Protein AF-A0A1W1BTS8-F1 (afdb_monomer)

Secondary structure (DSSP, 8-state):
-PPP-GGGSPP--HHHHTT--SSEEEETTEEEEPPSS--HHHHHHHHHHHHHHHHHH--SSTT----PSP--

Mean predicted aligned error: 7.39 Å

Radius of gyration: 16.82 Å; Cα contacts (8 Å, |Δi|>4): 41; chains: 1; bounding box: 33×37×35 Å

pLDDT: mean 84.2, std 11.36, range [48.16, 96.38]

Structure (mmCIF, N/CA/C/O backbone):
data_AF-A0A1W1BTS8-F1
#
_entry.id   AF-A0A1W1BTS8-F1
#
loop_
_atom_site.group_PDB
_atom_site.id
_atom_site.type_symbol
_atom_site.label_atom_id
_atom_site.label_alt_id
_atom_site.label_comp_id
_atom_site.label_asym_id
_atom_site.label_entity_id
_atom_site.label_seq_id
_atom_site.pdbx_PDB_ins_code
_atom_site.Cartn_x
_atom_site.Cartn_y
_atom_site.Cartn_z
_atom_site.occupancy
_atom_site.B_iso_or_equiv
_atom_site.auth_seq_id
_atom_site.auth_comp_id
_atom_site.auth_asym_id
_atom_site.auth_atom_id
_atom_site.pdbx_PDB_model_num
ATOM 1 N N . MET A 1 1 ? -16.031 -21.101 2.450 1.00 48.16 1 MET A N 1
ATOM 2 C CA . MET A 1 1 ? -15.750 -19.847 3.172 1.00 48.16 1 MET A CA 1
ATOM 3 C C . MET A 1 1 ? -17.039 -19.061 3.120 1.00 48.16 1 MET A C 1
ATOM 5 O O . MET A 1 1 ? -17.495 -18.803 2.012 1.00 48.16 1 MET A O 1
ATOM 9 N N . ASP A 1 2 ? -17.672 -18.817 4.264 1.00 63.59 2 ASP A N 1
ATOM 10 C CA . ASP A 1 2 ? -18.880 -17.990 4.316 1.00 63.59 2 ASP A CA 1
ATOM 11 C C . ASP A 1 2 ? -18.539 -16.547 3.932 1.00 63.59 2 ASP A C 1
ATOM 13 O O . ASP A 1 2 ? -17.429 -16.075 4.190 1.00 63.59 2 ASP A O 1
ATOM 17 N N . ALA A 1 3 ? -19.472 -15.865 3.266 1.00 70.00 3 ALA A N 1
ATOM 18 C CA . ALA A 1 3 ? -19.301 -14.463 2.910 1.00 70.00 3 ALA A CA 1
ATOM 19 C C . ALA A 1 3 ? -19.240 -13.613 4.186 1.00 70.00 3 ALA A C 1
ATOM 21 O O . ALA A 1 3 ? -20.072 -13.761 5.082 1.00 70.00 3 ALA A O 1
ATOM 22 N N . VAL A 1 4 ? -18.253 -12.723 4.260 1.00 71.94 4 VAL A N 1
ATOM 23 C CA . VAL A 1 4 ? -18.116 -11.784 5.373 1.00 71.94 4 VAL A CA 1
ATOM 24 C C . VAL A 1 4 ? -19.296 -10.806 5.339 1.00 71.94 4 VAL A C 1
ATOM 26 O O . VAL A 1 4 ? -19.547 -10.177 4.312 1.00 71.94 4 VAL A O 1
ATOM 29 N N . LYS A 1 5 ? -20.039 -10.693 6.447 1.00 76.56 5 LYS A N 1
ATOM 30 C CA . LYS A 1 5 ? -21.154 -9.746 6.588 1.00 76.56 5 LYS A CA 1
ATOM 31 C C . LYS A 1 5 ? -20.640 -8.403 7.094 1.00 76.56 5 LYS A C 1
ATOM 33 O O . LYS A 1 5 ? -20.359 -8.251 8.277 1.00 76.56 5 LYS A O 1
ATOM 38 N N . TYR A 1 6 ? -20.522 -7.442 6.187 1.00 71.88 6 TYR A N 1
ATOM 39 C CA . TYR A 1 6 ? -19.917 -6.144 6.484 1.00 71.88 6 TYR A CA 1
ATOM 40 C C . TYR A 1 6 ? -20.747 -5.246 7.411 1.00 71.88 6 TYR A C 1
ATOM 42 O O . TYR A 1 6 ? 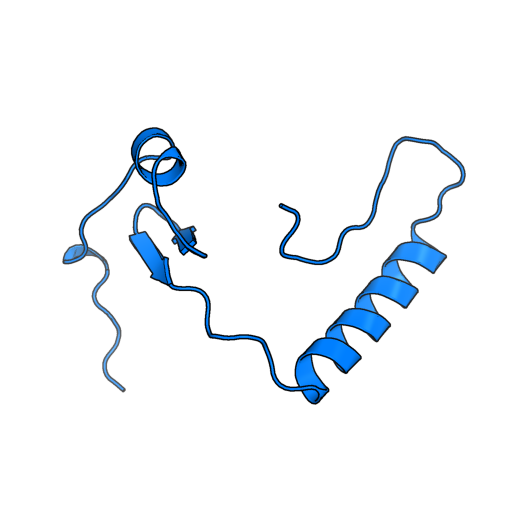-20.172 -4.467 8.167 1.00 71.88 6 TYR A O 1
ATOM 50 N N . ASP A 1 7 ? -22.070 -5.427 7.430 1.00 75.50 7 ASP A N 1
ATOM 51 C CA . ASP A 1 7 ? -23.003 -4.651 8.263 1.00 75.50 7 ASP A CA 1
ATOM 52 C C . ASP A 1 7 ? -22.777 -4.820 9.777 1.00 75.50 7 ASP A C 1
ATOM 54 O O . ASP A 1 7 ? -23.270 -4.023 10.572 1.00 75.50 7 ASP A O 1
ATOM 58 N N . GLU A 1 8 ? -22.039 -5.853 10.193 1.00 82.06 8 GLU A N 1
ATOM 59 C CA . GLU A 1 8 ? -21.747 -6.132 11.604 1.00 82.06 8 GLU A CA 1
ATOM 60 C C . GLU A 1 8 ? -20.421 -5.505 12.080 1.00 82.06 8 GLU A C 1
ATOM 62 O O . GLU A 1 8 ? -20.111 -5.562 13.272 1.00 82.06 8 GLU A O 1
ATOM 67 N N . PHE A 1 9 ? -19.632 -4.889 11.190 1.00 84.56 9 PHE A N 1
ATOM 68 C CA . PHE A 1 9 ? -18.381 -4.238 11.581 1.00 84.56 9 PHE A CA 1
ATOM 69 C C . PHE A 1 9 ? -18.585 -2.819 12.102 1.00 84.56 9 PHE A C 1
ATOM 71 O O . PHE A 1 9 ? -19.425 -2.045 11.634 1.00 84.56 9 PHE A O 1
ATOM 78 N N . GLN A 1 10 ? -17.725 -2.444 13.049 1.00 88.75 10 GLN A N 1
ATOM 79 C CA . GLN A 1 10 ? -17.601 -1.057 13.462 1.00 88.75 10 GLN A CA 1
ATOM 80 C C . GLN A 1 10 ? -17.118 -0.205 12.286 1.00 88.75 10 GLN A C 1
ATOM 82 O O . GLN A 1 10 ? -16.136 -0.544 11.624 1.00 88.75 10 GLN A O 1
ATOM 87 N N . HIS A 1 11 ? -17.814 0.909 12.070 1.00 93.06 11 HIS A N 1
ATOM 88 C CA . HIS A 1 11 ? -17.456 1.896 11.067 1.00 93.06 11 HIS A CA 1
ATOM 89 C C . HIS A 1 11 ? -16.647 3.029 11.701 1.00 93.06 11 HIS A C 1
ATOM 91 O O . HIS A 1 11 ? -16.983 3.520 12.781 1.00 93.06 11 HIS A O 1
ATOM 97 N N . PHE A 1 12 ? -15.594 3.444 11.008 1.00 94.81 12 PHE A N 1
ATOM 98 C CA . PHE A 1 12 ? -14.658 4.480 11.414 1.00 94.81 12 PHE A CA 1
ATOM 99 C C . PHE A 1 12 ? -14.585 5.579 10.361 1.00 94.81 12 PHE A C 1
ATOM 101 O O . PHE A 1 12 ? -14.744 5.344 9.161 1.00 94.8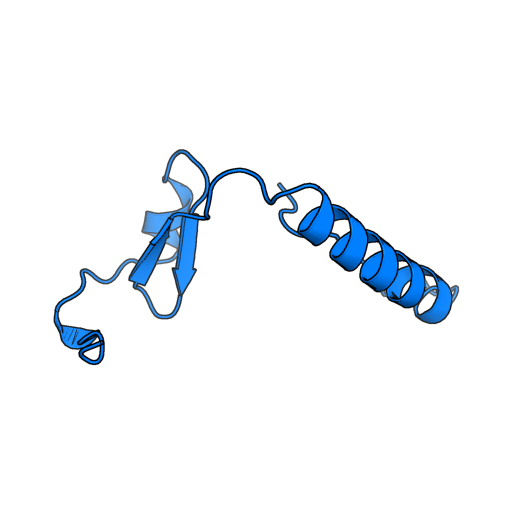1 12 PHE A O 1
ATOM 108 N N . THR A 1 13 ? -14.318 6.796 10.818 1.00 95.50 13 THR A N 1
ATOM 109 C CA . THR A 1 13 ? -14.061 7.941 9.950 1.00 95.50 13 THR A CA 1
ATOM 110 C C . THR A 1 13 ? -12.569 8.074 9.653 1.00 95.50 13 THR A C 1
ATOM 112 O O . THR A 1 13 ? -11.713 7.488 10.318 1.00 95.50 13 THR A O 1
ATOM 115 N N . TYR A 1 14 ? -12.237 8.909 8.669 1.00 94.56 14 TYR A N 1
ATOM 116 C CA . TYR A 1 14 ? -10.848 9.296 8.428 1.00 94.56 14 TYR A CA 1
ATOM 117 C C . TYR A 1 14 ? -10.206 9.971 9.656 1.00 94.56 14 TYR A C 1
ATOM 119 O O . TYR A 1 14 ? -9.014 9.798 9.907 1.00 94.56 14 TYR A O 1
ATOM 127 N N . ASP A 1 15 ? -10.990 10.714 10.445 1.00 96.38 15 ASP A N 1
ATOM 128 C CA . ASP A 1 15 ? -10.498 11.357 11.664 1.00 96.38 15 ASP A CA 1
ATOM 129 C C . ASP A 1 15 ? -10.123 10.348 12.752 1.00 96.38 15 ASP A C 1
ATOM 131 O O . ASP A 1 15 ? -9.116 10.546 13.433 1.00 96.38 15 ASP A O 1
ATOM 135 N N . ASP A 1 16 ? -10.860 9.240 12.855 1.00 95.25 16 ASP A N 1
ATOM 136 C CA . ASP A 1 16 ? -10.508 8.126 13.738 1.00 95.25 16 ASP A CA 1
ATOM 137 C C . ASP A 1 16 ? -9.219 7.440 13.264 1.00 95.25 16 ASP A C 1
ATOM 139 O O . ASP A 1 16 ? -8.291 7.251 14.052 1.00 95.25 16 ASP A O 1
ATOM 143 N N . TYR A 1 17 ? -9.142 7.130 11.962 1.00 93.38 17 TYR A N 1
ATOM 144 C CA . TYR A 1 17 ? -8.013 6.441 11.327 1.00 93.38 17 TYR A CA 1
ATOM 145 C C . TYR A 1 17 ? -6.670 7.155 11.530 1.00 93.38 17 TYR A C 1
ATOM 147 O O . TYR A 1 17 ? -5.660 6.502 11.791 1.00 93.38 17 TYR A O 1
ATOM 155 N N . LYS A 1 18 ? -6.646 8.494 11.477 1.00 92.69 18 LYS A N 1
ATOM 156 C CA . LYS A 1 18 ? -5.419 9.298 11.655 1.00 92.69 18 LYS A CA 1
ATOM 157 C C . LYS A 1 18 ? -4.671 9.037 12.965 1.00 92.69 18 LYS A C 1
ATOM 159 O O . LYS A 1 18 ? -3.483 9.335 13.039 1.00 92.69 18 LYS A O 1
ATOM 164 N N . ASN A 1 19 ? -5.358 8.539 13.992 1.00 93.75 19 ASN A N 1
ATOM 165 C CA . ASN A 1 19 ? -4.781 8.309 15.315 1.00 93.75 19 ASN A CA 1
ATOM 166 C C . ASN A 1 19 ? -4.363 6.847 15.545 1.00 93.75 19 ASN A C 1
ATOM 168 O O . ASN A 1 19 ? -3.963 6.500 16.654 1.00 93.75 19 ASN A O 1
ATOM 172 N N . TRP A 1 20 ? -4.498 5.969 14.547 1.00 92.12 20 TRP A N 1
ATOM 173 C CA . TRP A 1 20 ? -4.182 4.551 14.707 1.00 92.12 20 TRP A CA 1
ATOM 174 C C . TRP A 1 20 ? -2.677 4.291 14.663 1.00 92.12 20 TRP A C 1
ATOM 176 O O . TRP A 1 20 ? -1.956 4.815 13.816 1.00 92.12 20 TRP A O 1
ATOM 186 N N . GLU A 1 21 ? -2.208 3.416 15.550 1.00 91.62 21 GLU A N 1
ATOM 187 C CA . GLU A 1 21 ? -0.834 2.919 15.534 1.00 91.62 21 GLU A CA 1
ATOM 188 C C . GLU A 1 21 ? -0.714 1.649 14.677 1.00 91.62 21 GLU A C 1
ATOM 190 O O . GLU A 1 21 ? -1.584 0.773 14.683 1.00 91.62 21 GLU A O 1
ATOM 195 N N . GLY A 1 22 ? 0.407 1.513 13.966 1.00 87.38 22 GLY A N 1
ATOM 196 C CA . GLY A 1 22 ? 0.688 0.364 13.104 1.00 87.38 22 GLY A CA 1
ATOM 197 C C . GLY A 1 22 ? 0.289 0.591 11.646 1.00 87.38 22 GLY A C 1
ATOM 198 O O . GLY A 1 22 ? 0.246 1.719 11.168 1.00 87.38 22 GLY A O 1
ATOM 199 N N . ARG A 1 23 ? 0.067 -0.503 10.907 1.00 86.25 23 ARG A N 1
ATOM 200 C CA . ARG A 1 23 ? -0.277 -0.457 9.477 1.00 86.25 23 ARG A CA 1
ATOM 201 C C . ARG A 1 23 ? -1.703 -0.939 9.267 1.00 86.25 23 ARG A C 1
ATOM 203 O O . ARG A 1 23 ? -1.965 -2.143 9.325 1.00 86.25 23 ARG A O 1
ATOM 210 N N . TRP A 1 24 ? -2.587 0.010 9.007 1.00 90.75 24 TRP A N 1
ATOM 211 C CA . TRP A 1 24 ? -4.008 -0.220 8.805 1.00 90.75 24 TRP A CA 1
ATOM 212 C C . TRP A 1 24 ? -4.472 0.428 7.509 1.00 90.75 24 TRP A C 1
ATOM 214 O O . TRP A 1 24 ? -3.931 1.446 7.092 1.00 90.75 24 TRP A O 1
ATOM 224 N N . GLU A 1 25 ? -5.500 -0.150 6.907 1.00 91.06 25 GLU A N 1
ATOM 225 C CA . GLU A 1 25 ? -6.240 0.428 5.792 1.00 91.06 25 GLU A CA 1
ATOM 226 C C . GLU A 1 25 ? -7.688 0.651 6.238 1.00 91.06 25 GLU A C 1
ATOM 228 O O . GLU A 1 25 ? -8.290 -0.215 6.878 1.00 91.06 25 GLU A O 1
ATOM 233 N N . LEU A 1 26 ? -8.246 1.819 5.918 1.00 92.88 26 LEU A N 1
ATOM 234 C CA . LEU A 1 26 ? -9.662 2.121 6.116 1.00 92.88 26 LEU A CA 1
ATOM 235 C C . LEU A 1 26 ? -10.381 1.963 4.773 1.00 92.88 26 LEU A C 1
ATOM 237 O O . LEU A 1 26 ? -10.194 2.783 3.875 1.00 92.88 26 LEU A O 1
ATOM 241 N N . ILE A 1 27 ? -11.200 0.921 4.634 1.00 92.06 27 ILE A N 1
ATOM 242 C CA . ILE A 1 27 ? -11.919 0.614 3.389 1.00 92.06 27 ILE A CA 1
ATOM 243 C C . ILE A 1 27 ? -13.413 0.596 3.699 1.00 92.06 27 ILE A C 1
ATOM 245 O O . ILE A 1 27 ? -13.867 -0.215 4.500 1.00 92.06 27 ILE A O 1
ATOM 249 N N . GLU A 1 28 ? -14.159 1.527 3.097 1.00 91.50 28 GLU A N 1
ATOM 250 C CA . GLU A 1 28 ? -15.610 1.703 3.308 1.00 91.50 28 GLU A CA 1
ATOM 251 C C . GLU A 1 28 ? -16.012 1.841 4.790 1.00 91.50 28 GLU A C 1
ATOM 253 O O . GLU A 1 28 ? -17.070 1.399 5.218 1.00 91.50 28 GLU A O 1
ATOM 258 N N . GLY A 1 29 ?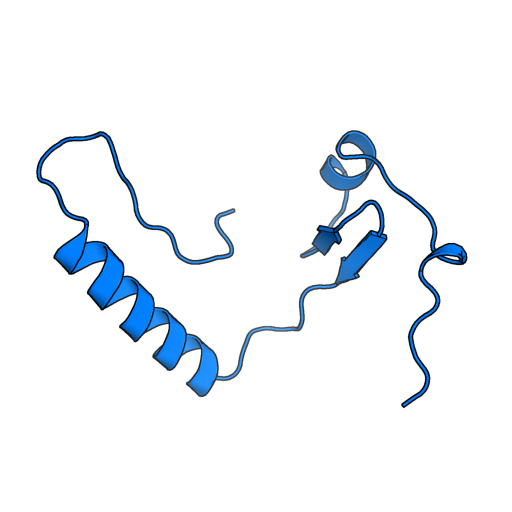 -15.151 2.468 5.596 1.00 92.12 29 GLY A N 1
ATOM 259 C CA . GLY A 1 29 ? -15.372 2.637 7.034 1.00 92.12 29 GLY A CA 1
ATOM 260 C C . GLY A 1 29 ? -14.907 1.452 7.884 1.00 92.12 29 GLY A C 1
ATOM 261 O O . GLY A 1 29 ? -14.886 1.568 9.101 1.00 92.12 29 GLY A O 1
ATOM 262 N N . VAL A 1 30 ? -14.465 0.344 7.291 1.00 93.00 30 VAL A N 1
ATOM 263 C CA . VAL A 1 30 ? -14.008 -0.843 8.025 1.00 93.00 3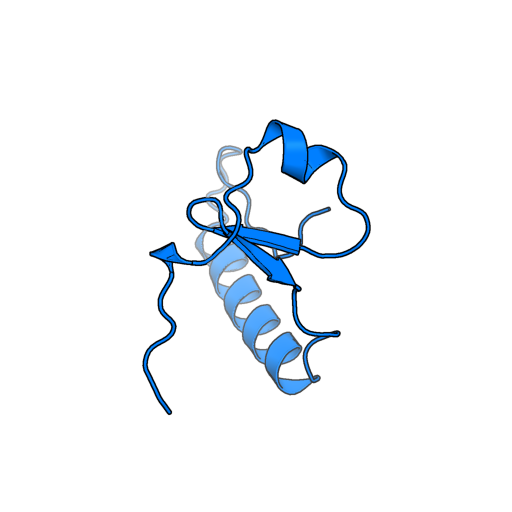0 VAL A CA 1
ATOM 264 C C . VAL A 1 30 ? -12.482 -0.853 8.141 1.00 93.00 30 VAL A C 1
ATOM 266 O O . VAL A 1 30 ? -11.769 -0.529 7.190 1.00 93.00 30 VAL A O 1
ATOM 269 N N . ALA A 1 31 ? -11.977 -1.223 9.320 1.00 92.44 31 ALA A N 1
ATOM 270 C CA . ALA A 1 31 ? -10.548 -1.321 9.609 1.00 92.44 31 ALA A CA 1
ATOM 271 C C . ALA A 1 31 ? -9.955 -2.648 9.108 1.00 92.44 31 ALA A C 1
ATOM 273 O O . ALA A 1 31 ? -10.400 -3.724 9.510 1.00 92.44 31 ALA A O 1
ATOM 274 N N . TYR A 1 32 ? -8.895 -2.579 8.304 1.00 90.38 32 TYR A N 1
ATOM 275 C CA . TYR A 1 32 ? -8.151 -3.741 7.820 1.00 90.38 32 TYR A CA 1
ATOM 276 C C . TYR A 1 32 ? -6.701 -3.683 8.281 1.00 90.38 32 TYR A C 1
ATOM 278 O O . TYR A 1 32 ? -5.978 -2.737 7.974 1.00 90.38 32 TYR A O 1
ATOM 286 N N . SER A 1 33 ? -6.245 -4.705 9.006 1.00 89.19 33 SER A N 1
ATOM 287 C CA . SER A 1 33 ? -4.831 -4.806 9.371 1.00 89.19 33 SER A CA 1
ATOM 288 C C . SER A 1 33 ? -4.026 -5.242 8.152 1.00 89.19 33 SER A C 1
ATOM 290 O O . SER A 1 33 ? -4.266 -6.328 7.610 1.00 89.19 33 SER A O 1
ATOM 292 N N . MET A 1 34 ? -3.034 -4.453 7.746 1.00 84.69 34 MET A N 1
ATOM 293 C CA . MET A 1 34 ? -2.150 -4.874 6.666 1.00 84.69 34 MET A CA 1
ATOM 294 C C . MET A 1 34 ? -1.333 -6.097 7.093 1.00 84.69 34 MET A C 1
ATOM 296 O O . MET A 1 34 ? -0.714 -6.115 8.159 1.00 84.69 34 MET A O 1
ATOM 300 N N . SER A 1 35 ? -1.282 -7.107 6.222 1.00 76.69 35 SER A N 1
ATOM 301 C CA . SER A 1 35 ? -0.495 -8.324 6.442 1.00 76.69 35 SER A CA 1
ATOM 302 C C . SER A 1 35 ? 0.985 -7.999 6.747 1.00 76.69 35 SER A C 1
ATOM 304 O O . SER A 1 35 ? 1.539 -7.029 6.202 1.00 76.69 35 SER A O 1
ATOM 306 N N . PRO A 1 36 ? 1.662 -8.774 7.620 1.00 67.94 36 PRO A N 1
ATOM 307 C CA . PRO A 1 36 ? 3.092 -8.613 7.866 1.00 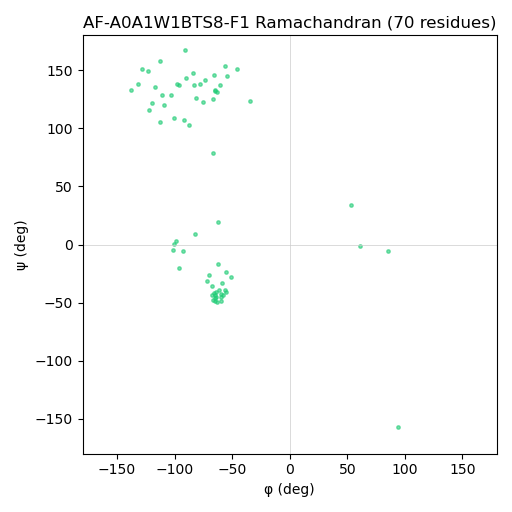67.94 36 PRO A CA 1
ATOM 308 C C . PRO A 1 36 ? 3.906 -8.735 6.570 1.00 67.94 36 PRO A C 1
ATOM 310 O O . PRO A 1 36 ? 3.467 -9.338 5.594 1.00 67.94 36 PRO A O 1
ATOM 313 N N . ALA A 1 37 ? 5.078 -8.088 6.564 1.00 62.38 37 ALA A N 1
ATOM 314 C CA . ALA A 1 37 ? 5.907 -7.809 5.388 1.00 62.38 37 ALA A CA 1
ATOM 315 C C . ALA A 1 37 ? 5.871 -8.910 4.315 1.00 62.38 37 ALA A C 1
ATOM 317 O O . ALA A 1 37 ? 6.169 -10.077 4.566 1.00 62.38 37 ALA A O 1
ATOM 318 N N . SER A 1 38 ? 5.506 -8.508 3.099 1.00 65.19 38 SER A N 1
ATOM 319 C CA . SER A 1 38 ? 5.236 -9.443 2.019 1.00 65.19 38 SER A CA 1
ATOM 320 C C . SER A 1 38 ? 6.468 -10.289 1.682 1.00 65.19 38 SER A C 1
ATOM 322 O O . SER A 1 38 ? 7.565 -9.744 1.534 1.00 65.19 38 SER A O 1
ATOM 324 N N . TYR A 1 39 ? 6.278 -11.590 1.470 1.00 80.56 39 TYR A N 1
ATOM 325 C CA . TYR A 1 39 ? 7.328 -12.513 1.034 1.00 80.56 39 TYR A CA 1
ATOM 326 C C . TYR A 1 39 ? 8.181 -11.946 -0.122 1.00 80.56 39 TYR A C 1
ATOM 328 O O . TYR A 1 39 ? 7.648 -11.224 -0.971 1.00 80.56 39 TYR A O 1
ATOM 336 N N . PRO A 1 40 ? 9.468 -12.336 -0.257 1.00 87.25 40 PRO A N 1
ATOM 337 C CA . PRO A 1 40 ? 10.362 -11.822 -1.304 1.00 87.25 40 PRO A CA 1
ATOM 338 C C . PRO A 1 40 ? 9.800 -11.900 -2.732 1.00 87.25 40 PRO A C 1
ATOM 340 O O . PRO A 1 40 ? 10.154 -11.095 -3.591 1.00 87.25 40 PRO A O 1
ATOM 343 N N . LYS A 1 41 ? 8.908 -12.863 -3.001 1.00 90.25 41 LYS A N 1
ATOM 344 C CA . LYS A 1 41 ? 8.200 -12.991 -4.282 1.00 90.25 41 LYS A CA 1
ATOM 345 C C . LYS A 1 41 ? 7.277 -11.800 -4.560 1.00 90.25 41 LYS A C 1
ATOM 347 O O . LYS A 1 41 ? 7.295 -11.287 -5.671 1.00 90.25 41 LYS A O 1
ATOM 352 N N . HIS A 1 42 ? 6.502 -11.361 -3.570 1.00 88.38 42 HIS A N 1
ATOM 353 C CA . HIS A 1 42 ? 5.596 -10.222 -3.715 1.00 88.38 42 HIS A CA 1
ATOM 354 C C . HIS A 1 42 ? 6.385 -8.933 -3.967 1.00 88.38 42 HIS A C 1
ATOM 356 O O . HIS A 1 42 ? 6.132 -8.255 -4.957 1.00 88.38 42 HIS A O 1
ATOM 362 N N . GLN A 1 43 ? 7.416 -8.669 -3.154 1.00 88.88 43 GLN A N 1
ATOM 363 C CA . GLN A 1 43 ? 8.291 -7.501 -3.333 1.00 88.88 43 GLN A CA 1
ATOM 364 C C . GLN A 1 43 ? 8.914 -7.450 -4.732 1.00 88.88 43 GLN A C 1
ATOM 366 O O . GLN A 1 43 ? 8.949 -6.401 -5.365 1.00 88.88 43 GLN A O 1
ATOM 371 N N . ARG A 1 44 ? 9.346 -8.600 -5.261 1.00 92.94 44 ARG A N 1
ATOM 372 C CA . ARG A 1 44 ? 9.929 -8.685 -6.605 1.00 92.94 44 ARG A CA 1
ATOM 373 C C . ARG A 1 44 ? 8.932 -8.348 -7.712 1.00 92.94 44 ARG A C 1
ATOM 375 O O . ARG A 1 44 ? 9.289 -7.642 -8.647 1.00 92.94 44 ARG A O 1
ATOM 382 N N . VAL A 1 45 ? 7.703 -8.855 -7.615 1.00 93.31 45 VAL A N 1
ATOM 383 C CA . VAL A 1 45 ? 6.649 -8.564 -8.600 1.00 93.31 45 VAL A CA 1
ATOM 384 C C . VAL A 1 45 ? 6.290 -7.080 -8.568 1.00 93.31 45 VAL A C 1
ATOM 386 O O . VAL A 1 45 ? 6.263 -6.448 -9.621 1.00 93.31 45 VAL A O 1
ATOM 389 N N . VAL A 1 46 ? 6.098 -6.510 -7.374 1.00 92.69 46 VAL A N 1
ATOM 390 C CA . VAL A 1 46 ? 5.816 -5.077 -7.206 1.00 92.69 46 VAL A CA 1
ATOM 391 C C . VAL A 1 46 ? 6.949 -4.220 -7.772 1.00 92.69 46 VAL A C 1
ATOM 393 O O . VAL A 1 46 ? 6.676 -3.273 -8.500 1.00 92.69 46 VAL A O 1
ATOM 396 N N . ALA A 1 47 ? 8.212 -4.583 -7.527 1.00 92.50 47 ALA A N 1
ATOM 397 C CA . ALA A 1 47 ? 9.363 -3.856 -8.061 1.00 92.50 47 ALA A CA 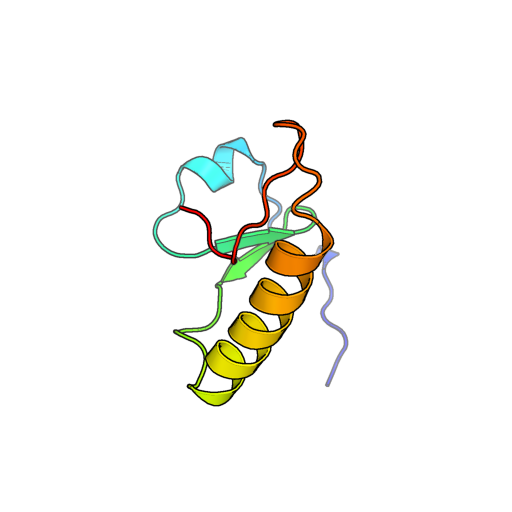1
ATOM 398 C C . ALA A 1 47 ? 9.405 -3.852 -9.599 1.00 92.50 47 ALA A C 1
ATOM 400 O O . ALA A 1 47 ? 9.732 -2.829 -10.199 1.00 92.50 47 ALA A O 1
ATOM 401 N N . TYR A 1 48 ? 9.054 -4.966 -10.253 1.00 95.75 48 TYR A N 1
ATOM 402 C CA . TYR A 1 48 ? 8.973 -4.996 -11.715 1.00 95.75 48 TYR A CA 1
ATOM 403 C C . TYR A 1 48 ? 7.837 -4.128 -12.245 1.00 95.75 48 TYR A C 1
ATOM 405 O O . TYR A 1 48 ? 8.061 -3.374 -13.185 1.00 95.75 48 TYR A O 1
ATOM 413 N N . ILE A 1 49 ? 6.656 -4.182 -11.626 1.00 95.44 49 ILE A N 1
ATOM 414 C CA . ILE A 1 49 ? 5.527 -3.325 -12.011 1.00 95.44 49 ILE A CA 1
ATOM 415 C C . ILE A 1 49 ? 5.908 -1.853 -11.853 1.00 95.44 49 ILE A C 1
ATOM 417 O O . ILE A 1 49 ? 5.736 -1.074 -12.786 1.00 95.44 49 ILE A O 1
ATOM 421 N N . TRP A 1 50 ? 6.479 -1.485 -10.704 1.00 93.75 50 TRP A N 1
ATOM 422 C CA . TRP A 1 50 ? 6.923 -0.121 -10.451 1.00 93.75 50 TRP A CA 1
ATOM 423 C C . TRP A 1 50 ? 7.941 0.347 -11.488 1.00 93.75 50 TRP A C 1
ATOM 425 O O . TRP A 1 50 ? 7.797 1.451 -11.994 1.00 93.75 50 TRP A O 1
ATOM 435 N N . ARG A 1 51 ? 8.923 -0.490 -11.852 1.00 93.75 51 ARG A N 1
ATOM 436 C CA . ARG A 1 51 ? 9.924 -0.146 -12.872 1.00 93.75 51 ARG A CA 1
ATOM 437 C C . ARG A 1 51 ? 9.278 0.161 -14.220 1.00 93.75 51 ARG A C 1
ATOM 439 O O . ARG A 1 51 ? 9.665 1.128 -14.868 1.00 93.75 51 ARG A O 1
ATOM 446 N N . GLU A 1 52 ? 8.331 -0.666 -14.658 1.00 94.81 52 GLU A N 1
ATOM 447 C CA . GLU A 1 52 ? 7.641 -0.430 -15.929 1.00 94.81 52 GLU A CA 1
ATOM 448 C C . GLU A 1 52 ? 6.797 0.847 -15.866 1.00 94.81 52 GLU A C 1
ATOM 450 O O . GLU A 1 52 ? 6.832 1.645 -16.798 1.00 94.81 52 GLU A O 1
ATOM 455 N N . LEU A 1 53 ? 6.087 1.084 -14.760 1.00 92.12 53 LEU A N 1
ATOM 456 C CA . LEU A 1 53 ? 5.310 2.309 -14.574 1.00 92.12 53 LEU A CA 1
ATOM 457 C C . LEU A 1 53 ? 6.208 3.547 -14.553 1.00 92.12 53 LEU A C 1
ATOM 459 O O . LEU A 1 53 ? 5.942 4.486 -15.290 1.00 92.12 53 LEU A O 1
ATOM 463 N N . SER A 1 54 ? 7.286 3.545 -13.768 1.00 90.00 54 SER A N 1
ATOM 464 C CA . SER A 1 54 ? 8.196 4.688 -13.674 1.00 90.00 54 SER A CA 1
ATOM 465 C C . SER A 1 54 ? 8.889 4.970 -15.003 1.00 90.00 54 SER A C 1
ATOM 467 O O . SER A 1 54 ? 8.951 6.118 -15.411 1.00 90.00 54 SER A O 1
ATOM 469 N N . SER A 1 55 ? 9.322 3.939 -15.733 1.00 89.81 55 SER A N 1
ATOM 470 C CA . SER A 1 55 ? 10.039 4.123 -17.004 1.00 89.81 55 SER A CA 1
ATOM 471 C C . SER A 1 55 ? 9.139 4.606 -18.145 1.00 89.81 55 SER A C 1
ATOM 473 O O . SER A 1 55 ? 9.610 5.306 -19.035 1.00 89.81 55 SER A O 1
ATOM 475 N N . ASN A 1 56 ? 7.857 4.220 -18.153 1.00 89.44 56 ASN A N 1
ATOM 476 C CA . ASN A 1 56 ? 6.925 4.580 -19.230 1.00 89.44 56 ASN A CA 1
ATOM 477 C C . ASN A 1 56 ? 6.068 5.815 -18.908 1.00 89.44 56 ASN A C 1
ATOM 479 O O . ASN A 1 56 ? 5.521 6.425 -19.825 1.00 89.44 56 ASN A O 1
ATOM 483 N N . LEU A 1 57 ? 5.925 6.173 -17.628 1.00 86.62 57 LEU A N 1
ATOM 484 C CA . LEU A 1 57 ? 5.192 7.363 -17.182 1.00 86.62 57 LEU A CA 1
ATOM 485 C C . LEU A 1 57 ? 6.114 8.541 -16.839 1.00 86.62 57 LEU A C 1
ATOM 487 O O . LEU A 1 57 ? 5.604 9.609 -16.488 1.00 86.62 57 LEU A O 1
ATOM 491 N N . ASP A 1 58 ? 7.436 8.385 -16.989 1.00 72.44 58 ASP A N 1
ATOM 492 C CA . ASP A 1 58 ? 8.408 9.484 -16.958 1.00 72.44 58 ASP A CA 1
ATOM 493 C C . ASP A 1 58 ? 8.193 10.399 -18.174 1.00 72.44 58 ASP A C 1
ATOM 495 O O . ASP A 1 58 ? 8.826 10.303 -19.224 1.00 72.44 58 ASP A O 1
ATOM 499 N N . SER A 1 59 ? 7.171 11.243 -18.060 1.00 62.22 59 SER A N 1
ATOM 500 C CA . SER A 1 59 ? 6.659 12.069 -19.152 1.00 62.22 59 SER A CA 1
ATOM 501 C C . SER A 1 59 ? 7.453 13.363 -19.357 1.00 62.22 59 SER A C 1
ATOM 503 O O . SER A 1 59 ? 7.005 14.233 -20.106 1.00 62.22 59 SER A O 1
ATOM 505 N N . GLY A 1 60 ? 8.600 13.532 -18.684 1.00 64.38 60 GLY A N 1
ATOM 506 C CA . GLY A 1 60 ? 9.436 14.740 -18.742 1.00 64.38 60 GLY A CA 1
ATOM 507 C C . GLY A 1 60 ? 8.746 16.027 -18.264 1.00 64.38 60 GLY A C 1
ATOM 508 O O . GLY A 1 60 ? 9.361 17.088 -18.245 1.00 64.38 60 GLY A O 1
ATOM 509 N N . ASN A 1 61 ? 7.472 15.942 -17.879 1.00 60.78 61 ASN A N 1
ATOM 510 C CA . ASN A 1 61 ? 6.672 17.008 -17.311 1.00 60.78 61 ASN A CA 1
ATOM 511 C C . ASN A 1 61 ? 6.416 16.652 -15.849 1.00 60.78 61 ASN A C 1
ATOM 513 O O . ASN A 1 61 ? 5.925 15.566 -15.552 1.00 60.78 61 ASN A O 1
ATOM 517 N N . GLU A 1 62 ? 6.697 17.594 -14.955 1.00 66.62 62 GLU A N 1
ATOM 518 C CA . GLU A 1 62 ? 6.691 17.491 -13.484 1.00 66.62 62 GLU A CA 1
ATOM 519 C C . GLU A 1 62 ? 5.316 17.161 -12.846 1.00 66.62 62 GLU A C 1
ATOM 521 O O . GLU A 1 62 ? 5.077 17.440 -11.677 1.00 66.62 62 GLU A O 1
ATOM 526 N N . LYS A 1 63 ? 4.356 16.624 -13.609 1.00 76.25 63 LYS A N 1
ATOM 527 C CA . LYS A 1 63 ? 2.951 16.458 -13.209 1.00 76.25 63 LYS A CA 1
ATOM 528 C C . LYS A 1 63 ? 2.571 15.040 -12.778 1.00 76.25 63 LYS A C 1
ATOM 530 O O . LYS A 1 63 ? 1.424 14.839 -12.386 1.00 76.25 63 LYS A O 1
ATOM 535 N N . CYS A 1 64 ? 3.466 14.058 -12.883 1.00 81.81 64 CYS A N 1
ATOM 536 C CA . CYS A 1 64 ? 3.170 12.673 -12.518 1.00 81.81 64 CYS A CA 1
ATOM 537 C C . CYS A 1 64 ? 4.337 12.050 -11.753 1.00 81.81 64 CYS A C 1
ATOM 539 O O . CYS A 1 64 ? 5.481 12.154 -12.185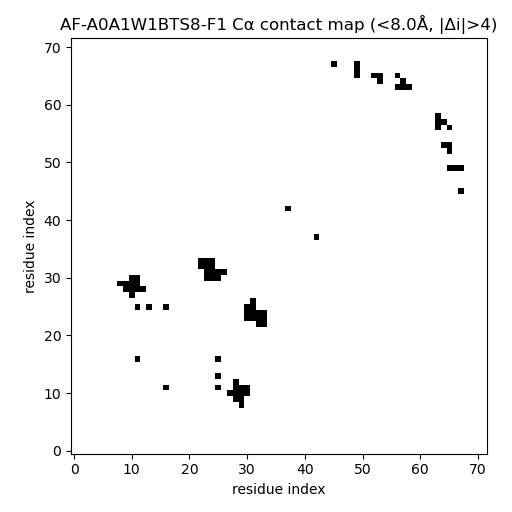 1.00 81.81 64 CYS A O 1
ATOM 541 N N . GLU A 1 65 ? 4.032 11.386 -10.638 1.00 85.19 65 GLU A N 1
ATOM 542 C CA . GLU A 1 65 ? 5.006 10.667 -9.821 1.00 85.19 65 GLU A CA 1
ATOM 543 C C . GLU A 1 65 ? 4.480 9.266 -9.491 1.00 85.19 65 GLU A C 1
ATOM 545 O O . GLU A 1 65 ? 3.292 9.074 -9.218 1.00 85.19 65 GLU A O 1
ATOM 550 N N . VAL A 1 66 ? 5.370 8.274 -9.558 1.00 89.38 66 VAL A N 1
ATOM 551 C CA . VAL A 1 66 ? 5.038 6.859 -9.365 1.00 89.38 66 VAL A CA 1
ATOM 552 C C . VAL A 1 66 ? 5.610 6.375 -8.040 1.00 89.38 66 VAL A C 1
ATOM 554 O O . VAL A 1 66 ? 6.827 6.317 -7.859 1.00 89.38 66 VAL A O 1
ATOM 557 N N . TYR A 1 67 ? 4.732 5.921 -7.151 1.00 89.12 67 TYR A N 1
ATOM 558 C CA . TYR A 1 67 ? 5.109 5.445 -5.825 1.00 89.12 67 TYR A CA 1
ATOM 559 C C . TYR A 1 67 ? 4.880 3.941 -5.639 1.00 89.12 67 TYR A C 1
ATOM 561 O O . TYR A 1 67 ? 4.065 3.321 -6.323 1.00 89.12 67 TYR A O 1
ATOM 569 N N . ILE A 1 68 ? 5.593 3.355 -4.674 1.00 88.56 68 ILE A N 1
ATOM 570 C CA . ILE A 1 68 ? 5.353 1.996 -4.175 1.00 88.56 68 ILE A CA 1
ATOM 571 C C . ILE A 1 68 ? 4.633 2.105 -2.832 1.00 88.56 68 ILE A C 1
ATOM 573 O O . ILE A 1 68 ? 5.110 2.791 -1.934 1.00 88.56 68 ILE A O 1
ATOM 577 N N . SER A 1 69 ? 3.510 1.400 -2.682 1.00 84.00 69 SER A N 1
ATOM 578 C CA . SER A 1 69 ? 2.821 1.304 -1.394 1.00 84.00 69 SER A CA 1
ATOM 579 C C . SER A 1 69 ? 3.579 0.387 -0.414 1.00 84.00 69 SER A C 1
ATOM 581 O O . SER A 1 69 ? 4.071 -0.672 -0.829 1.00 84.00 69 SER A O 1
ATOM 583 N N . PRO A 1 70 ? 3.631 0.724 0.888 1.00 75.38 70 PRO A N 1
ATOM 584 C CA . PRO A 1 70 ? 3.085 1.941 1.495 1.00 75.38 70 PRO A CA 1
ATOM 585 C C . PRO A 1 70 ? 4.037 3.140 1.360 1.00 75.38 70 PRO A C 1
ATOM 587 O O . PRO A 1 70 ? 5.239 3.020 1.597 1.00 75.38 70 PRO A O 1
ATOM 590 N N . THR A 1 71 ? 3.480 4.302 1.026 1.00 64.69 71 THR A N 1
ATOM 591 C CA . THR A 1 71 ? 4.143 5.608 1.134 1.00 64.69 71 THR A CA 1
ATOM 592 C C . THR A 1 71 ? 3.811 6.182 2.506 1.00 64.69 71 THR A C 1
ATOM 594 O O . THR A 1 71 ? 2.653 6.526 2.745 1.00 64.69 71 THR A O 1
ATOM 597 N N . TYR A 1 72 ? 4.774 6.194 3.424 1.00 61.06 72 TYR A N 1
ATOM 598 C CA . TYR A 1 72 ? 4.604 6.816 4.742 1.00 61.06 72 TYR A CA 1
ATOM 599 C C . TYR A 1 72 ? 4.774 8.332 4.660 1.00 61.06 72 TYR A C 1
ATOM 601 O O . TYR A 1 72 ? 5.603 8.769 3.828 1.00 61.06 72 TYR A O 1
#

Sequence (72 aa):
MDAVKYDEFQHFTYDDYKNWEGRWELIEGVAYSMSPASYPKHQRVVAYIWRELSSNLDSGNEKCEVYISPTY

Organism: NCBI:txid652676

InterPro domains:
  IPR008538 Putative restriction endonuclease [PF05685] (15-69)
  IPR011335 Restriction endonuclease type II-like [SSF52980] (9-70)
  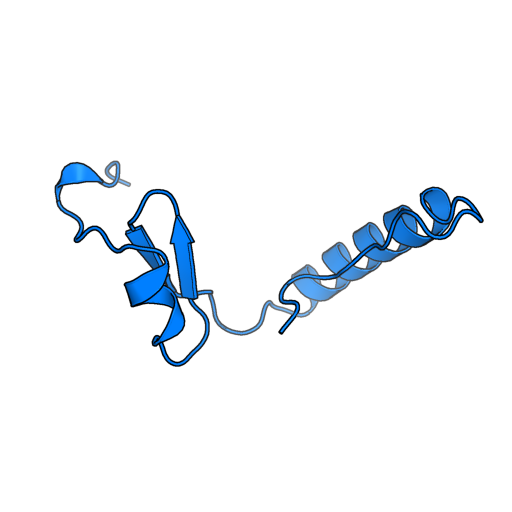IPR012296 Nuclease, putative, TT1808 [G3DSA:3.90.1570.10] (6-72)

Foldseek 3Di:
DDDDDPVPAAFADPVRVVPDPADWDQDRRHIDHDDPDDDPVVVVVQVVVQVVCCVVVPPVDPPDDGDRPPDD

Solvent-accessible surface are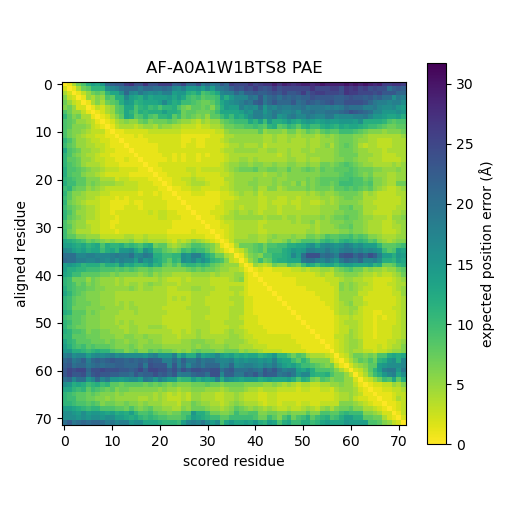a (backbone atoms only — not comparable to full-atom values): 4926 Å² total; per-residue (Å²): 132,82,81,84,69,67,89,79,55,73,72,52,51,72,77,59,56,75,73,60,84,82,60,71,44,79,56,98,30,35,81,41,76,58,76,75,84,69,56,73,68,54,52,52,52,50,51,52,52,49,49,55,49,45,68,72,54,64,68,92,52,99,82,66,84,82,82,67,86,84,77,129